Protein AF-A0A1D3K738-F1 (afdb_monomer)

Sequence (67 aa):
MESKPPKHTFQIWREDYLKGATLNEYQYERALLAADRLNAVGLITNQTWMEMVRLANAALINGDKSK

Radius of gyration: 12.26 Å; Cα contacts (8 Å, |Δi|>4): 61; chains: 1; bounding box: 31×18×3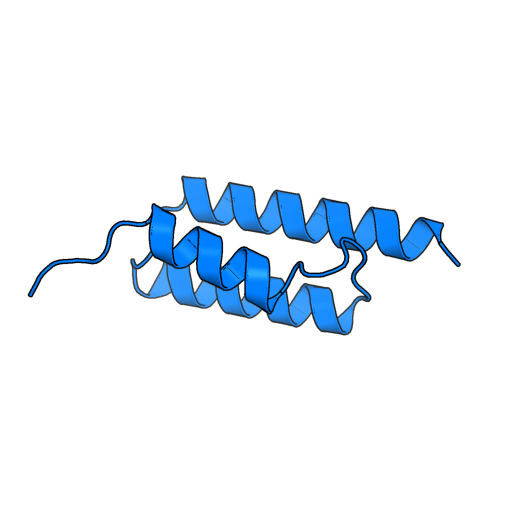7 Å

Solvent-accessible surface area (backbone atoms only — not comparable to full-atom values): 3791 Å² total; per-residue (Å²): 132,85,76,77,54,48,67,59,56,52,50,52,50,46,58,75,60,48,69,80,58,51,29,55,72,70,53,35,52,53,44,48,55,52,44,52,51,38,39,76,73,62,54,34,48,75,69,56,39,54,50,50,51,52,52,45,51,52,18,31,58,53,30,60,72,73,110

Structure (mmCIF, N/CA/C/O backbone):
data_AF-A0A1D3K738-F1
#
_entry.id   AF-A0A1D3K738-F1
#
loop_
_atom_site.group_PDB
_atom_site.id
_atom_site.type_symbol
_atom_site.label_atom_id
_atom_site.label_alt_id
_atom_site.label_comp_id
_atom_site.label_asym_id
_atom_site.label_entity_id
_atom_site.label_seq_id
_atom_site.pdbx_PDB_ins_code
_atom_site.Cartn_x
_atom_site.Cartn_y
_atom_site.Cartn_z
_atom_site.occupancy
_atom_site.B_iso_or_equiv
_atom_site.auth_seq_id
_atom_site.auth_comp_id
_atom_site.auth_asym_id
_atom_site.auth_atom_id
_atom_site.pdbx_PDB_model_num
ATOM 1 N N . MET A 1 1 ? -15.504 -9.263 19.197 1.00 38.16 1 MET A N 1
ATOM 2 C CA . MET A 1 1 ? -14.828 -9.651 17.942 1.00 38.16 1 MET A CA 1
ATOM 3 C C . MET A 1 1 ? -13.431 -9.076 18.009 1.00 38.16 1 MET A C 1
ATOM 5 O O . MET A 1 1 ? -13.307 -7.863 18.105 1.00 38.16 1 MET A O 1
ATOM 9 N N . GLU A 1 2 ? -12.409 -9.923 18.090 1.00 46.41 2 GLU A N 1
ATOM 10 C CA . GLU A 1 2 ? -11.022 -9.463 18.172 1.00 46.41 2 GLU A CA 1
ATOM 11 C C . GLU A 1 2 ? -10.629 -8.789 16.855 1.00 46.41 2 GLU A C 1
ATOM 13 O O . GLU A 1 2 ? -10.616 -9.412 15.792 1.00 46.41 2 GLU A O 1
ATOM 18 N N . SER A 1 3 ? -10.339 -7.493 16.925 1.00 54.53 3 SER A N 1
ATOM 19 C CA . SER A 1 3 ? -9.702 -6.733 15.857 1.00 54.53 3 SER A CA 1
ATOM 20 C C . SER A 1 3 ? -8.321 -7.339 15.602 1.00 54.53 3 SER A C 1
ATOM 22 O O . SER A 1 3 ? -7.372 -7.041 16.332 1.00 54.53 3 SER A O 1
ATOM 24 N N . LYS A 1 4 ? -8.202 -8.236 14.614 1.00 52.84 4 LYS A N 1
ATOM 25 C CA . LYS A 1 4 ? -6.897 -8.775 14.210 1.00 52.84 4 LYS A CA 1
ATOM 26 C C . LYS A 1 4 ? -5.949 -7.596 13.945 1.00 52.84 4 LYS A C 1
ATOM 28 O O . LYS A 1 4 ? -6.309 -6.699 13.183 1.00 52.84 4 LYS A O 1
ATOM 33 N N . PRO A 1 5 ? -4.781 -7.553 14.604 1.00 53.41 5 PRO A N 1
ATOM 34 C CA . PRO A 1 5 ? -3.969 -6.350 14.663 1.00 53.41 5 PRO A CA 1
ATOM 35 C C . PRO A 1 5 ? -3.375 -5.990 13.290 1.00 53.41 5 PRO A C 1
ATOM 37 O O . PRO A 1 5 ? -3.134 -6.885 12.473 1.00 53.41 5 PRO A O 1
ATOM 40 N N . PRO A 1 6 ? -3.032 -4.705 13.068 1.00 62.34 6 PRO 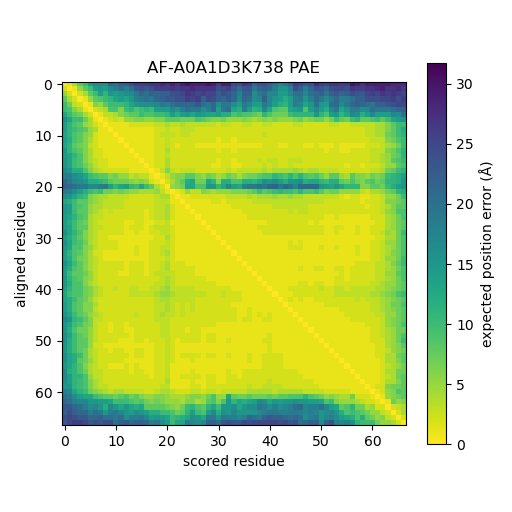A N 1
ATOM 41 C CA . PRO A 1 6 ? -2.491 -4.171 11.809 1.00 62.34 6 PRO A CA 1
ATOM 42 C C . PRO A 1 6 ? -1.333 -4.978 11.199 1.00 62.34 6 PRO A C 1
ATOM 44 O O . PRO A 1 6 ? -1.165 -5.017 9.981 1.00 62.34 6 PRO A O 1
ATOM 47 N N . LYS A 1 7 ? -0.546 -5.661 12.044 1.00 71.50 7 LYS A N 1
ATOM 48 C CA . LYS A 1 7 ? 0.586 -6.506 11.633 1.00 71.50 7 LYS A CA 1
ATOM 49 C C . LYS A 1 7 ? 0.176 -7.689 10.750 1.00 71.50 7 LYS A C 1
ATOM 51 O O . LYS A 1 7 ? 0.900 -8.006 9.814 1.00 71.50 7 LYS A O 1
ATOM 56 N N . HIS A 1 8 ? -0.969 -8.316 11.017 1.00 86.06 8 HIS A N 1
ATOM 57 C CA . HIS A 1 8 ? -1.428 -9.474 10.244 1.00 86.06 8 HIS A CA 1
ATOM 58 C C . HIS A 1 8 ? -1.920 -9.054 8.851 1.00 86.06 8 HIS A C 1
ATOM 60 O O . HIS A 1 8 ? -1.594 -9.686 7.851 1.00 86.06 8 HIS A O 1
ATOM 66 N N . THR A 1 9 ? -2.648 -7.938 8.770 1.00 91.06 9 THR A N 1
ATOM 67 C CA . THR A 1 9 ? -3.132 -7.364 7.505 1.00 91.06 9 THR A CA 1
ATOM 68 C C . THR A 1 9 ? -1.980 -6.948 6.589 1.00 91.06 9 THR A C 1
ATOM 70 O O . THR A 1 9 ? -2.000 -7.235 5.394 1.00 91.06 9 THR A O 1
ATOM 73 N N . PHE A 1 10 ? -0.947 -6.318 7.155 1.00 90.69 10 PHE A N 1
ATOM 74 C CA . PHE A 1 10 ? 0.256 -5.934 6.418 1.00 90.69 10 PHE A CA 1
ATOM 75 C C . PHE A 1 10 ? 1.006 -7.145 5.844 1.00 90.69 10 PHE A C 1
ATOM 77 O O . PHE A 1 10 ? 1.424 -7.116 4.689 1.00 90.69 10 PHE A O 1
ATOM 84 N N . GLN A 1 11 ? 1.162 -8.216 6.631 1.00 92.06 11 GLN A N 1
ATOM 85 C CA . GLN A 1 11 ? 1.844 -9.433 6.181 1.00 92.06 11 GLN A CA 1
ATOM 86 C C . GLN A 1 11 ? 1.112 -10.106 5.018 1.00 92.06 11 GLN A C 1
ATOM 88 O O . GLN A 1 11 ? 1.755 -10.402 4.014 1.00 92.06 11 GLN A O 1
ATOM 93 N N . ILE A 1 12 ? -0.215 -10.254 5.111 1.00 94.38 12 ILE A N 1
ATOM 94 C CA . ILE A 1 12 ? -1.031 -10.822 4.026 1.00 94.38 12 ILE A CA 1
ATOM 95 C C . ILE A 1 12 ? -0.859 -10.013 2.743 1.00 94.38 12 ILE A C 1
ATOM 97 O O . ILE A 1 12 ? -0.529 -10.571 1.704 1.00 94.38 12 ILE A O 1
ATOM 101 N N . TRP A 1 13 ? -1.006 -8.686 2.814 1.00 95.38 13 TRP A N 1
ATOM 102 C CA . TRP A 1 13 ? -0.811 -7.844 1.635 1.00 95.38 13 TRP A CA 1
ATOM 103 C C . TRP A 1 13 ? 0.595 -8.011 1.041 1.00 95.38 13 TRP A C 1
ATOM 105 O O . TRP A 1 13 ? 0.757 -8.098 -0.175 1.00 95.38 13 TRP A O 1
ATOM 115 N N . ARG A 1 14 ? 1.627 -8.100 1.886 1.00 94.19 14 ARG A N 1
ATOM 116 C CA . ARG A 1 14 ? 3.001 -8.272 1.408 1.00 94.19 14 ARG A CA 1
ATOM 117 C C . ARG A 1 14 ? 3.176 -9.591 0.654 1.00 94.19 14 ARG A C 1
ATOM 119 O O . ARG A 1 14 ? 3.869 -9.620 -0.360 1.00 94.19 14 ARG A O 1
ATOM 126 N N . GLU A 1 15 ? 2.565 -10.664 1.138 1.00 93.00 15 GLU A N 1
ATOM 127 C CA . GLU A 1 15 ? 2.605 -11.983 0.501 1.00 93.00 15 GLU A CA 1
ATOM 128 C C . GLU A 1 15 ? 1.773 -12.044 -0.784 1.00 93.00 15 GLU A C 1
ATOM 130 O O . GLU A 1 15 ? 2.213 -12.650 -1.759 1.00 93.00 15 GLU A O 1
ATOM 135 N N . ASP A 1 16 ? 0.618 -11.383 -0.819 1.00 93.88 16 ASP A N 1
ATOM 136 C CA . ASP A 1 16 ? -0.275 -11.392 -1.980 1.00 93.88 16 ASP A CA 1
ATOM 137 C C . ASP A 1 16 ? 0.260 -10.540 -3.139 1.00 93.88 16 ASP A C 1
ATOM 139 O O . ASP A 1 16 ? 0.094 -10.902 -4.306 1.00 93.88 16 ASP A O 1
ATOM 143 N N . TYR A 1 17 ? 0.903 -9.409 -2.829 1.00 93.75 17 TYR A N 1
ATOM 144 C CA . TYR A 1 17 ? 1.265 -8.407 -3.835 1.00 93.75 17 TYR A CA 1
ATOM 145 C C . TYR A 1 17 ? 2.764 -8.287 -4.101 1.00 93.75 17 TYR A C 1
ATOM 147 O O . TYR A 1 17 ? 3.128 -7.940 -5.218 1.00 93.75 17 TYR A O 1
ATOM 155 N N . LEU A 1 18 ? 3.642 -8.570 -3.130 1.00 91.00 18 LEU A N 1
ATOM 156 C CA . LEU A 1 18 ? 5.095 -8.365 -3.279 1.00 91.00 18 LEU A CA 1
ATOM 157 C C . LEU A 1 18 ? 5.905 -9.665 -3.387 1.00 91.00 18 LEU A C 1
ATOM 159 O O . LEU A 1 18 ? 7.141 -9.639 -3.342 1.00 91.00 18 LEU A O 1
ATOM 163 N N . LYS A 1 19 ? 5.246 -10.816 -3.542 1.00 82.25 19 LYS A N 1
ATOM 164 C CA . LYS A 1 19 ? 5.927 -12.103 -3.717 1.00 82.25 19 LYS A CA 1
ATOM 165 C C . LYS A 1 19 ? 6.733 -12.103 -5.019 1.00 82.25 19 LYS A C 1
ATOM 167 O O . LYS A 1 19 ? 6.167 -12.141 -6.103 1.00 82.25 19 LYS A O 1
ATOM 172 N N . GLY 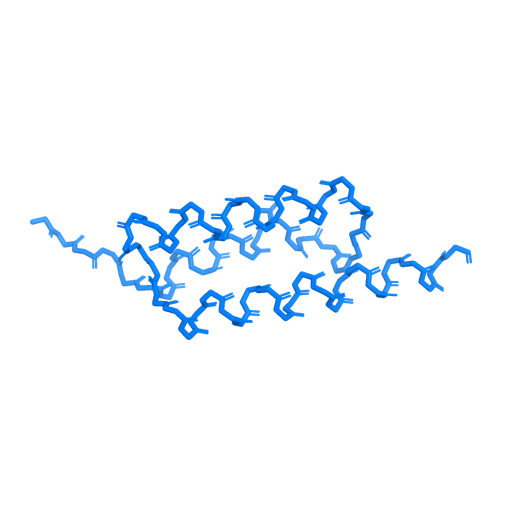A 1 20 ? 8.062 -12.070 -4.899 1.00 69.56 20 GLY A N 1
ATOM 173 C CA . GLY A 1 20 ? 8.986 -12.030 -6.043 1.00 69.56 20 GLY A CA 1
ATOM 174 C C . GLY A 1 20 ? 9.691 -10.687 -6.277 1.00 69.56 20 GLY A C 1
ATOM 175 O O . GLY A 1 20 ? 10.462 -10.583 -7.224 1.00 69.56 20 GLY A O 1
ATOM 176 N N . ALA A 1 21 ? 9.480 -9.690 -5.405 1.00 70.12 21 ALA A N 1
ATOM 177 C CA . ALA A 1 21 ? 10.240 -8.431 -5.278 1.00 70.12 21 ALA A CA 1
ATOM 178 C C . ALA A 1 21 ? 10.312 -7.494 -6.504 1.00 70.12 21 ALA A C 1
ATOM 180 O O . ALA A 1 21 ? 10.827 -6.384 -6.376 1.00 70.12 21 ALA A O 1
ATOM 181 N N . THR A 1 22 ? 9.767 -7.890 -7.652 1.00 87.38 22 THR A N 1
ATOM 182 C CA . THR A 1 22 ? 9.702 -7.080 -8.870 1.00 87.38 22 THR A CA 1
ATOM 183 C C . THR A 1 22 ? 8.259 -6.992 -9.341 1.00 87.38 22 THR A C 1
ATOM 185 O O . THR A 1 22 ? 7.580 -8.007 -9.484 1.00 87.38 22 THR A O 1
ATOM 188 N N . LEU A 1 23 ? 7.779 -5.765 -9.532 1.00 91.75 23 LEU A N 1
ATOM 189 C CA . LEU A 1 23 ? 6.439 -5.495 -10.046 1.00 91.75 23 LEU A CA 1
ATOM 190 C C . LEU A 1 23 ? 6.535 -4.851 -11.422 1.00 91.75 23 LEU A C 1
ATOM 192 O O . LEU A 1 23 ? 7.413 -4.028 -11.667 1.00 91.75 23 LEU A O 1
ATOM 196 N N . ASN A 1 24 ? 5.590 -5.186 -12.294 1.00 91.06 24 ASN A N 1
ATOM 197 C CA . ASN A 1 24 ? 5.230 -4.325 -13.417 1.00 91.06 24 ASN A CA 1
ATOM 198 C C . ASN A 1 24 ? 4.181 -3.280 -12.988 1.00 91.06 24 ASN A C 1
ATOM 200 O O . ASN A 1 24 ? 3.618 -3.368 -11.895 1.00 91.06 24 ASN A O 1
ATOM 204 N N . GLU A 1 25 ? 3.898 -2.310 -13.861 1.00 91.81 25 GLU A N 1
ATOM 205 C CA . GLU A 1 25 ? 2.945 -1.219 -13.594 1.00 91.81 25 GLU A CA 1
ATOM 206 C C . GLU A 1 25 ? 1.564 -1.732 -13.160 1.00 91.81 25 GLU A C 1
ATOM 208 O O . GLU A 1 25 ? 1.026 -1.284 -12.151 1.00 91.81 25 GLU A O 1
ATOM 213 N N . TYR A 1 26 ? 1.028 -2.748 -13.842 1.00 92.81 26 TYR A N 1
ATOM 214 C CA . TYR A 1 26 ? -0.272 -3.331 -13.500 1.00 92.81 26 TYR A CA 1
ATOM 215 C C . TYR A 1 26 ? -0.282 -3.976 -12.103 1.00 92.81 26 TYR A C 1
ATOM 217 O O . TYR A 1 26 ? -1.219 -3.802 -11.323 1.00 92.81 26 TYR A O 1
ATOM 225 N N . GLN A 1 27 ? 0.761 -4.731 -11.754 1.00 93.69 27 GLN A N 1
ATOM 226 C CA . GLN A 1 27 ? 0.888 -5.346 -10.430 1.00 93.69 27 GLN A CA 1
ATOM 227 C C . GLN A 1 27 ? 1.052 -4.288 -9.334 1.00 93.69 27 GLN A C 1
ATOM 229 O O . GLN A 1 27 ? 0.468 -4.428 -8.258 1.00 93.69 27 GLN A O 1
ATOM 234 N N . TYR A 1 28 ? 1.802 -3.227 -9.626 1.00 95.31 28 TYR A N 1
ATOM 235 C CA . TYR A 1 28 ? 1.974 -2.073 -8.753 1.00 95.31 28 TYR A CA 1
ATOM 236 C C . TYR A 1 28 ? 0.649 -1.348 -8.485 1.00 95.31 28 TYR A C 1
ATOM 238 O O . TYR A 1 28 ? 0.301 -1.144 -7.321 1.00 95.31 28 TYR A O 1
ATOM 246 N N . GLU A 1 29 ? -0.144 -1.054 -9.518 1.00 96.31 29 GLU A N 1
ATOM 247 C CA . GLU A 1 29 ? -1.466 -0.434 -9.355 1.00 96.31 29 GLU A CA 1
ATOM 248 C C . GLU A 1 29 ? -2.388 -1.275 -8.468 1.00 96.31 29 GLU A C 1
ATOM 250 O O . GLU A 1 29 ? -3.033 -0.751 -7.556 1.00 96.31 29 GLU A O 1
ATOM 255 N N . ARG A 1 30 ? -2.415 -2.601 -8.664 1.00 96.19 30 ARG A N 1
ATOM 256 C CA . ARG A 1 30 ? -3.217 -3.482 -7.802 1.00 96.19 30 ARG A CA 1
ATOM 257 C C . ARG A 1 30 ? -2.740 -3.474 -6.351 1.00 96.19 30 ARG A C 1
ATOM 259 O O . ARG A 1 30 ? -3.575 -3.505 -5.447 1.00 96.19 30 ARG A O 1
ATOM 266 N N . ALA A 1 31 ? -1.427 -3.425 -6.124 1.00 96.50 31 ALA A N 1
ATOM 267 C CA . ALA A 1 31 ? -0.857 -3.349 -4.783 1.00 96.50 31 ALA A CA 1
ATOM 268 C C . ALA A 1 31 ? -1.275 -2.052 -4.067 1.00 96.50 31 ALA A C 1
ATOM 270 O O . ALA A 1 31 ? -1.658 -2.108 -2.893 1.00 96.50 31 ALA A O 1
ATOM 271 N N . LEU A 1 32 ? -1.272 -0.916 -4.776 1.00 97.94 32 LEU A N 1
ATOM 272 C CA . LEU A 1 32 ? -1.723 0.374 -4.245 1.00 97.94 32 LEU A CA 1
ATOM 273 C C . LEU A 1 32 ? -3.221 0.389 -3.937 1.00 97.94 32 LEU A C 1
ATOM 275 O O . LEU A 1 32 ? -3.601 0.725 -2.819 1.00 97.94 32 LEU A O 1
ATOM 279 N N . LEU A 1 33 ? -4.067 -0.059 -4.872 1.00 98.19 33 LEU A N 1
ATOM 280 C CA . LEU A 1 33 ? -5.520 -0.114 -4.664 1.00 98.19 33 LEU A CA 1
ATOM 281 C C . LEU A 1 33 ? -5.893 -0.965 -3.442 1.00 98.19 33 LEU A C 1
ATOM 283 O O . LEU A 1 33 ? -6.805 -0.625 -2.684 1.00 98.19 33 LEU A O 1
ATOM 287 N N . ALA A 1 34 ? -5.179 -2.071 -3.225 1.00 97.44 34 ALA A N 1
ATOM 288 C CA . AL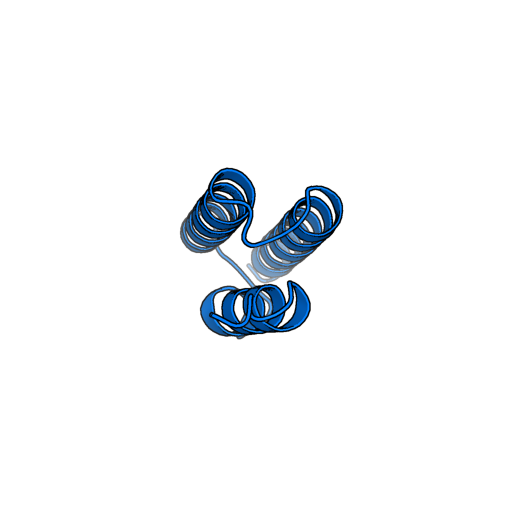A A 1 34 ? -5.367 -2.897 -2.042 1.00 97.44 34 ALA A CA 1
ATOM 289 C C . ALA A 1 34 ? -4.942 -2.169 -0.755 1.00 97.44 34 ALA A C 1
ATOM 291 O O . ALA A 1 34 ? -5.685 -2.204 0.227 1.00 97.44 34 ALA A O 1
ATOM 292 N N . ALA A 1 35 ? -3.793 -1.484 -0.757 1.00 97.19 35 ALA A N 1
ATOM 293 C CA . ALA A 1 35 ? -3.328 -0.699 0.387 1.00 97.19 35 ALA A CA 1
ATOM 294 C C . ALA A 1 35 ? -4.307 0.437 0.735 1.00 97.19 35 ALA A C 1
ATOM 296 O O . ALA A 1 35 ? -4.673 0.595 1.902 1.00 97.19 35 ALA A O 1
ATOM 297 N N . ASP A 1 36 ? -4.789 1.170 -0.271 1.00 97.94 36 ASP A N 1
ATOM 298 C CA . ASP A 1 36 ? -5.770 2.248 -0.114 1.00 97.94 36 ASP A CA 1
ATOM 299 C C . ASP A 1 36 ? -7.066 1.737 0.502 1.00 97.94 36 ASP A C 1
ATOM 301 O O . ASP A 1 36 ? -7.571 2.314 1.467 1.00 97.94 36 ASP A O 1
ATOM 305 N N . ARG A 1 37 ? -7.583 0.607 0.003 1.00 97.12 37 ARG A N 1
ATOM 306 C CA . ARG A 1 37 ? -8.802 0.002 0.543 1.00 97.12 37 ARG A CA 1
ATOM 307 C C . ARG A 1 37 ? -8.632 -0.381 2.008 1.00 97.12 37 ARG A C 1
ATOM 309 O O . ARG A 1 37 ? -9.521 -0.094 2.804 1.00 97.12 37 ARG A O 1
ATOM 316 N N . LEU A 1 38 ? -7.510 -1.009 2.366 1.00 95.38 38 LEU A N 1
ATOM 317 C CA . LEU A 1 38 ? -7.218 -1.415 3.743 1.00 95.38 38 LEU A CA 1
ATOM 318 C C . LEU A 1 38 ? -7.141 -0.212 4.693 1.00 95.38 38 LEU A C 1
ATOM 320 O O . LEU A 1 38 ? -7.644 -0.298 5.815 1.00 95.38 38 LEU A O 1
ATOM 324 N N . ASN A 1 39 ? -6.555 0.902 4.247 1.00 96.06 39 ASN A N 1
ATOM 325 C CA . ASN A 1 39 ? -6.498 2.135 5.031 1.00 96.06 39 ASN A CA 1
ATOM 326 C C . ASN A 1 39 ? -7.885 2.785 5.158 1.00 96.06 39 ASN A C 1
ATOM 328 O O . ASN A 1 39 ? -8.300 3.149 6.255 1.00 96.06 39 ASN A O 1
ATOM 332 N N . ALA A 1 40 ? -8.639 2.858 4.058 1.00 96.31 40 ALA A N 1
ATOM 333 C CA . ALA A 1 40 ? -9.969 3.465 4.021 1.00 96.31 40 ALA A CA 1
ATOM 334 C C . ALA A 1 40 ? -1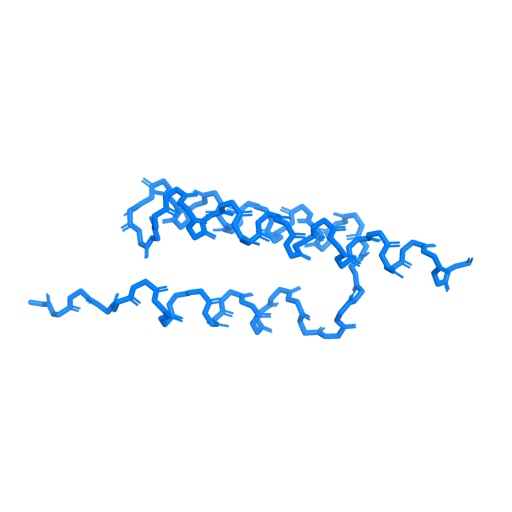0.976 2.769 4.951 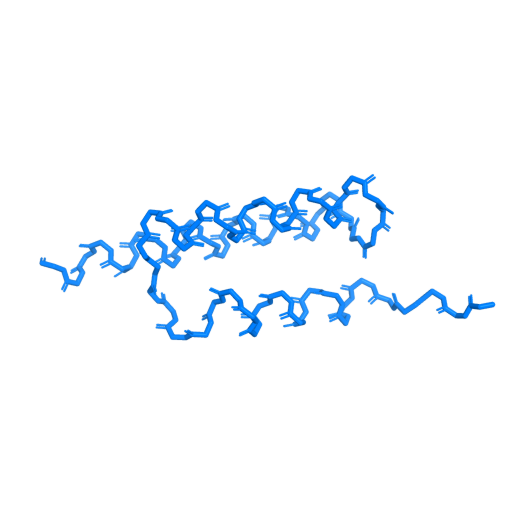1.00 96.31 40 ALA A C 1
ATOM 336 O O . ALA A 1 40 ? -11.823 3.433 5.542 1.00 96.31 40 ALA A O 1
ATOM 337 N N . VAL A 1 41 ? -10.875 1.443 5.116 1.00 94.56 41 VAL A N 1
ATOM 338 C CA . VAL A 1 41 ? -11.724 0.686 6.055 1.00 94.56 41 VAL A CA 1
ATOM 339 C C . VAL A 1 41 ? -11.143 0.586 7.474 1.00 94.56 41 VAL A C 1
ATOM 341 O O . VAL A 1 41 ? -11.704 -0.113 8.315 1.00 94.56 41 VAL A O 1
ATOM 344 N N . GLY A 1 42 ? -10.016 1.250 7.750 1.00 93.06 42 GLY A N 1
ATOM 345 C CA . GLY A 1 42 ? -9.390 1.293 9.075 1.00 93.06 42 GLY A CA 1
ATOM 346 C C . GLY A 1 42 ? -8.714 -0.008 9.522 1.00 93.06 42 GLY A C 1
ATOM 347 O O . GLY A 1 42 ? -8.467 -0.187 10.713 1.00 93.06 42 GLY A O 1
ATOM 348 N N . LEU A 1 43 ? -8.407 -0.928 8.598 1.00 92.75 43 LEU A N 1
ATOM 349 C CA . LEU A 1 43 ? -7.720 -2.193 8.911 1.00 92.75 43 LEU A CA 1
ATOM 350 C C . LEU A 1 43 ? -6.203 -2.027 9.093 1.00 92.75 43 LEU A C 1
ATOM 352 O O . LEU A 1 43 ? -5.538 -2.924 9.620 1.00 92.75 43 LEU A O 1
ATOM 356 N N . ILE A 1 44 ? -5.658 -0.894 8.656 1.00 93.88 44 ILE A N 1
ATOM 357 C CA . ILE A 1 44 ? -4.272 -0.464 8.856 1.00 93.88 44 ILE A CA 1
ATOM 358 C C . ILE A 1 44 ? -4.248 1.024 9.221 1.00 93.88 44 ILE A C 1
ATOM 360 O O . ILE A 1 44 ? -5.235 1.731 9.040 1.00 93.88 44 ILE A O 1
ATOM 364 N N . THR A 1 45 ? -3.120 1.502 9.744 1.00 94.06 45 THR A N 1
ATOM 365 C CA . THR A 1 45 ? -2.918 2.933 10.012 1.00 94.06 45 THR A CA 1
ATOM 366 C C . THR A 1 45 ? -2.345 3.645 8.786 1.00 94.06 45 THR A C 1
ATOM 368 O O . THR A 1 45 ? -1.694 3.014 7.951 1.00 94.06 45 THR A O 1
ATOM 371 N N . ASN A 1 46 ? -2.449 4.978 8.747 1.00 94.75 46 ASN A N 1
ATOM 372 C CA . ASN A 1 46 ? -1.765 5.804 7.742 1.00 94.75 46 ASN A CA 1
ATOM 373 C C . ASN A 1 46 ? -0.247 5.545 7.695 1.00 94.75 46 ASN A C 1
ATOM 375 O O . ASN A 1 46 ? 0.362 5.600 6.629 1.00 94.75 46 ASN A O 1
ATOM 379 N N . GLN A 1 47 ? 0.382 5.243 8.838 1.00 95.31 47 GLN A N 1
ATOM 380 C CA . GLN A 1 47 ? 1.809 4.922 8.888 1.00 95.31 47 GLN A CA 1
ATOM 381 C C . GLN A 1 47 ? 2.112 3.588 8.196 1.00 95.31 47 GLN A C 1
ATOM 383 O O . GLN A 1 47 ? 3.049 3.515 7.402 1.00 95.31 47 GLN A O 1
ATOM 388 N N . THR A 1 48 ? 1.306 2.556 8.458 1.00 95.50 48 THR A N 1
ATOM 389 C CA . THR A 1 48 ? 1.420 1.255 7.783 1.00 95.50 48 THR A CA 1
ATOM 390 C C . THR A 1 48 ? 1.135 1.382 6.287 1.00 95.50 48 THR A C 1
ATOM 392 O O . THR A 1 48 ? 1.863 0.812 5.482 1.00 95.50 48 THR A O 1
ATOM 395 N N . TRP A 1 49 ? 0.142 2.184 5.898 1.00 96.56 49 TRP A N 1
ATOM 396 C CA . TRP A 1 49 ? -0.145 2.477 4.494 1.00 96.56 49 TRP A CA 1
ATOM 397 C C . TRP A 1 49 ? 1.057 3.117 3.783 1.00 96.56 49 TRP A C 1
ATOM 399 O O . TRP A 1 49 ? 1.476 2.632 2.735 1.00 96.56 49 TRP A O 1
ATOM 409 N N . MET A 1 50 ? 1.692 4.131 4.384 1.00 97.56 50 MET A N 1
ATOM 410 C CA . MET A 1 50 ? 2.905 4.737 3.817 1.00 97.56 50 MET A CA 1
ATOM 411 C C . MET A 1 50 ? 4.043 3.722 3.644 1.00 97.56 50 MET A C 1
ATOM 413 O O . MET A 1 50 ? 4.799 3.801 2.677 1.00 97.56 50 MET A O 1
ATOM 417 N N . GLU A 1 51 ? 4.195 2.776 4.573 1.00 96.12 51 GLU A N 1
ATOM 418 C CA . GLU A 1 51 ? 5.181 1.699 4.448 1.00 96.12 51 GLU A CA 1
ATOM 419 C C . GLU A 1 51 ? 4.863 0.770 3.268 1.00 96.12 51 GLU A C 1
ATOM 421 O O . GLU A 1 51 ? 5.756 0.460 2.481 1.00 96.12 51 GLU A O 1
ATOM 426 N N . MET A 1 52 ? 3.595 0.399 3.081 1.00 96.50 52 MET A N 1
ATOM 427 C CA . MET A 1 52 ? 3.146 -0.408 1.939 1.00 96.50 52 MET A CA 1
ATOM 428 C C . MET A 1 52 ? 3.416 0.299 0.608 1.00 96.50 52 MET A C 1
ATOM 430 O O . MET A 1 52 ? 4.002 -0.302 -0.292 1.00 96.50 52 MET A O 1
ATOM 434 N N . VAL A 1 53 ? 3.086 1.590 0.503 1.00 97.06 53 VAL A N 1
ATOM 435 C CA . VAL A 1 53 ? 3.369 2.398 -0.696 1.00 97.06 53 VAL A CA 1
ATOM 436 C C . VAL A 1 53 ? 4.872 2.430 -0.989 1.00 97.06 53 VAL A C 1
ATOM 438 O O . VAL A 1 53 ? 5.288 2.186 -2.119 1.00 97.06 53 VAL A O 1
ATOM 441 N N . ARG A 1 54 ? 5.723 2.647 0.025 1.00 96.62 54 ARG A N 1
ATOM 442 C CA . ARG A 1 54 ? 7.188 2.633 -0.160 1.00 96.62 54 ARG A CA 1
ATOM 443 C C . ARG A 1 54 ? 7.700 1.287 -0.666 1.00 96.62 54 ARG A C 1
ATOM 445 O O . ARG A 1 54 ? 8.564 1.263 -1.542 1.00 96.62 54 ARG A O 1
ATOM 452 N N . LEU A 1 55 ? 7.183 0.181 -0.132 1.00 95.50 55 LEU A N 1
ATOM 453 C CA . LEU A 1 55 ? 7.575 -1.159 -0.567 1.00 95.50 55 LEU A CA 1
ATOM 454 C C . LEU A 1 55 ? 7.131 -1.445 -2.008 1.00 95.50 55 LEU A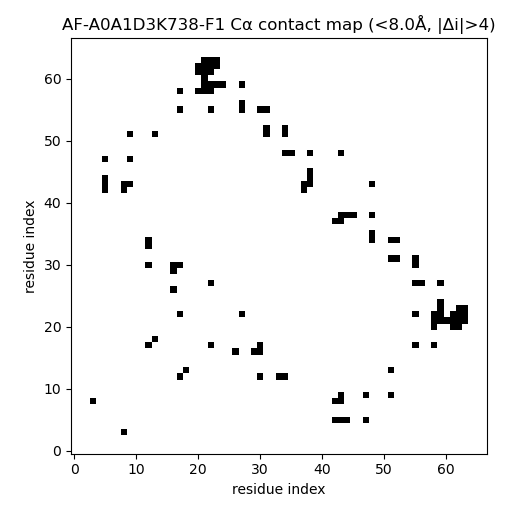 C 1
ATOM 456 O O . LEU A 1 55 ? 7.922 -1.980 -2.783 1.00 95.50 55 LEU A O 1
ATOM 460 N N . ALA A 1 56 ? 5.914 -1.045 -2.386 1.00 95.56 56 ALA A N 1
ATOM 461 C CA . ALA A 1 56 ? 5.423 -1.175 -3.756 1.00 95.56 56 ALA A CA 1
ATOM 462 C C . ALA A 1 56 ? 6.264 -0.342 -4.741 1.00 95.56 56 ALA A C 1
ATOM 464 O O . ALA A 1 56 ? 6.667 -0.859 -5.783 1.00 95.56 56 ALA A O 1
ATOM 465 N N . ASN A 1 57 ? 6.617 0.900 -4.380 1.00 95.62 57 ASN A N 1
ATOM 466 C CA . ASN A 1 57 ? 7.490 1.762 -5.188 1.00 95.62 57 ASN A CA 1
ATOM 467 C C . ASN A 1 57 ? 8.862 1.118 -5.411 1.00 95.62 57 ASN A C 1
ATOM 469 O O . ASN A 1 57 ? 9.361 1.082 -6.533 1.00 95.62 57 ASN A O 1
ATOM 473 N N . ALA A 1 58 ? 9.473 0.592 -4.345 1.00 94.19 58 ALA A N 1
ATOM 474 C CA . ALA A 1 58 ? 10.767 -0.075 -4.439 1.00 94.19 58 ALA A CA 1
ATOM 475 C C . ALA A 1 58 ? 10.701 -1.309 -5.353 1.00 94.19 58 ALA A C 1
ATOM 477 O O . ALA A 1 58 ? 11.603 -1.524 -6.161 1.00 94.19 58 ALA A O 1
ATOM 478 N N . ALA A 1 59 ? 9.626 -2.095 -5.261 1.00 93.50 59 ALA A N 1
ATOM 479 C CA . ALA A 1 59 ? 9.439 -3.282 -6.087 1.00 93.50 59 ALA A CA 1
ATOM 480 C C . ALA A 1 59 ? 9.191 -2.947 -7.572 1.00 93.50 59 ALA A C 1
ATOM 482 O O . ALA A 1 59 ? 9.687 -3.661 -8.442 1.00 93.50 59 ALA A O 1
ATOM 483 N N . LEU A 1 60 ? 8.495 -1.845 -7.878 1.00 93.44 60 LEU A N 1
ATOM 484 C CA . LEU A 1 60 ? 8.345 -1.344 -9.250 1.00 93.44 60 LEU A CA 1
ATOM 485 C C . LEU A 1 60 ? 9.693 -0.884 -9.825 1.00 93.44 60 LEU A C 1
ATOM 487 O O . LEU A 1 60 ? 10.100 -1.344 -10.887 1.00 93.44 60 LEU A O 1
ATOM 491 N N . ILE A 1 61 ? 10.426 -0.038 -9.09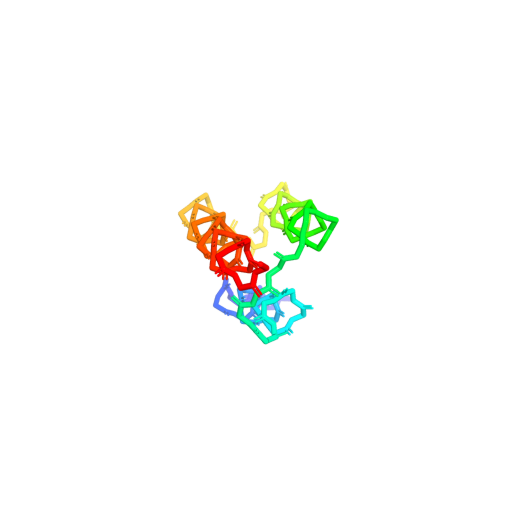2 1.00 90.12 61 ILE A N 1
ATOM 492 C CA . ILE A 1 61 ? 11.726 0.500 -9.533 1.00 90.12 61 ILE A CA 1
ATOM 493 C C . ILE A 1 61 ? 12.743 -0.625 -9.775 1.00 90.12 61 ILE A C 1
ATOM 495 O O . ILE A 1 61 ? 13.520 -0.575 -10.726 1.00 90.12 61 ILE A O 1
ATOM 499 N N . ASN A 1 62 ? 12.759 -1.648 -8.919 1.00 83.00 62 ASN A N 1
ATOM 500 C CA . ASN A 1 62 ? 13.658 -2.791 -9.085 1.00 83.00 62 ASN A CA 1
ATOM 501 C C . ASN A 1 62 ? 13.210 -3.733 -10.216 1.00 83.00 62 ASN A C 1
ATOM 503 O O . ASN A 1 62 ? 14.057 -4.349 -10.863 1.00 83.00 62 ASN A O 1
ATOM 507 N N . GLY A 1 63 ? 11.901 -3.832 -10.474 1.00 69.75 63 GLY A N 1
ATOM 508 C CA . GLY A 1 63 ? 11.359 -4.560 -11.623 1.00 69.75 63 GLY A CA 1
ATOM 509 C C . GLY A 1 63 ? 11.702 -3.904 -12.957 1.00 69.75 63 GLY A C 1
ATOM 510 O O . GLY A 1 63 ? 12.030 -4.603 -13.912 1.00 69.75 63 GLY A O 1
ATOM 511 N N . ASP A 1 64 ? 11.706 -2.573 -13.003 1.00 60.44 64 ASP A N 1
ATOM 512 C CA . ASP A 1 64 ? 12.009 -1.801 -14.211 1.00 60.44 64 ASP A CA 1
ATOM 513 C C . ASP A 1 64 ? 13.498 -1.865 -14.599 1.00 60.44 64 ASP A C 1
ATOM 515 O O . ASP A 1 64 ? 13.844 -1.988 -15.769 1.00 60.44 64 ASP A O 1
ATOM 519 N N . LYS A 1 65 ? 14.400 -1.921 -13.610 1.00 59.50 65 LYS A N 1
ATOM 520 C CA . LYS A 1 65 ? 15.852 -2.102 -13.830 1.00 59.50 65 LYS A CA 1
ATOM 521 C C . LYS A 1 65 ? 16.258 -3.485 -14.353 1.00 59.50 65 LYS A C 1
ATOM 523 O O . LYS A 1 65 ? 17.432 -3.691 -14.648 1.00 59.50 65 LYS A O 1
ATOM 528 N N . SER A 1 66 ? 15.330 -4.439 -14.393 1.00 55.47 66 SER A N 1
ATOM 529 C CA . SER A 1 66 ? 15.590 -5.818 -14.825 1.00 55.47 66 SER A CA 1
ATOM 530 C C . SER A 1 66 ? 15.237 -6.059 -16.303 1.00 55.47 66 SER A C 1
ATOM 532 O O . SER A 1 66 ? 15.248 -7.212 -16.736 1.00 55.47 66 SER A O 1
ATOM 534 N N . LYS A 1 67 ? 14.892 -5.005 -17.057 1.00 50.56 67 LYS A N 1
ATOM 535 C CA . LYS A 1 67 ? 14.579 -5.048 -18.493 1.00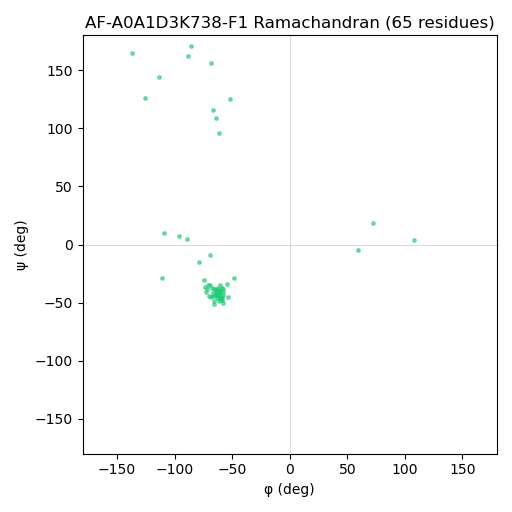 50.56 67 LYS A CA 1
ATOM 536 C C . LYS A 1 67 ? 15.712 -4.521 -19.364 1.00 50.56 67 LYS A C 1
ATOM 538 O O . LYS A 1 67 ? 16.418 -3.590 -18.921 1.00 50.56 67 LYS A O 1
#

Nearest PDB structures (foldseek):
  7nhk-assembly1_u  TM=6.083E-01  e=6.228E-01  Enterococcus faecalis
  6cae-assembly1_1t  TM=6.629E-01  e=1.360E+00  Thermus thermophilus HB8
  2odm-assembly1_B  TM=5.696E-01  e=6.613E-01  Staphylococcus aureus subsp. aureus MW2
  6cfk-assembly2_2t  TM=5.589E-01  e=1.629E+00  Thermus thermophilus HB8
  5e7k-assembly2_BA  TM=6.363E-01  e=2.970E+00  Thermus thermophilus HB8

Organism: NCBI:txid1295141

Mean predicted aligned error: 5.7 Å

pLDDT: mean 86.48, std 15.48, range [38.16, 98.19]

Foldseek 3Di:
DDLPALVVLLVVLCCVQCVPLADAPVSLVVSLVSLVVCCVVPNHDPVSSVVSNVSSVRRHVVNVVVD

Secondary structure (DSSP, 8-state):
-----HHHHHHHHHHHH-TTS---HHHHHHHHHHHHHHHHTTSS-HHHHHHHHHHHHHHHHHHHTT-